Protein AF-A0A537NLP9-F1 (afdb_monomer_lite)

Sequence (148 aa):
AIRVDGGLVGGGRLAWPKGAREDRPAPWLVFGAMIRTVEMTERKPGLRPLGAALEEEGFHDLGSGQVVESFARHLMVLTDAWQEAGFGRVAESYLSRLPVERGVERSIDRAGDLLVRRVGERAIGKRRLVPALAVPSWLDPHTGAPRA

Structure (mmCIF, N/CA/C/O backbone):
data_AF-A0A537NLP9-F1
#
_entry.id   AF-A0A537NLP9-F1
#
loop_
_atom_site.group_PDB
_atom_site.id
_atom_site.type_symbol
_atom_site.label_atom_id
_atom_site.label_alt_id
_atom_site.label_comp_id
_atom_site.label_asym_id
_atom_site.label_entity_id
_atom_site.label_seq_id
_atom_site.pdbx_PDB_ins_code
_atom_site.Cartn_x
_atom_site.Cartn_y
_atom_site.Cartn_z
_atom_site.occupancy
_atom_site.B_iso_or_equiv
_atom_site.auth_seq_id
_atom_site.auth_comp_id
_atom_site.auth_asym_id
_atom_site.auth_atom_id
_atom_site.pdbx_PDB_model_num
ATOM 1 N N . ALA A 1 1 ? -0.965 0.725 -6.480 1.00 89.12 1 ALA A N 1
ATOM 2 C CA . ALA A 1 1 ? -0.212 1.132 -7.680 1.00 89.12 1 ALA A CA 1
ATOM 3 C C . ALA A 1 1 ? 0.957 1.990 -7.228 1.00 89.12 1 ALA A C 1
ATOM 5 O O . ALA A 1 1 ? 0.778 2.734 -6.271 1.00 89.12 1 ALA A O 1
ATOM 6 N N . ILE A 1 2 ? 2.111 1.864 -7.870 1.00 89.00 2 ILE A N 1
ATOM 7 C CA . ILE A 1 2 ? 3.290 2.707 -7.650 1.00 89.00 2 ILE A CA 1
ATOM 8 C C . ILE A 1 2 ? 3.435 3.577 -8.893 1.00 89.00 2 ILE A C 1
ATOM 10 O O . ILE A 1 2 ? 3.347 3.061 -10.008 1.00 89.00 2 ILE A O 1
ATOM 14 N N . ARG A 1 3 ? 3.584 4.886 -8.693 1.00 86.69 3 ARG A N 1
ATOM 15 C CA . ARG A 1 3 ? 3.727 5.861 -9.772 1.00 86.69 3 ARG A CA 1
ATOM 16 C C . ARG A 1 3 ? 4.984 6.691 -9.568 1.00 86.69 3 ARG A C 1
ATOM 18 O O . ARG A 1 3 ? 5.302 7.007 -8.425 1.00 86.69 3 ARG A O 1
ATOM 25 N N . VAL A 1 4 ? 5.627 7.047 -10.668 1.00 83.31 4 VAL A N 1
ATOM 26 C CA . VAL A 1 4 ? 6.747 7.992 -10.738 1.00 83.31 4 VAL A CA 1
ATOM 27 C C . VAL A 1 4 ? 6.351 9.033 -11.778 1.00 83.31 4 VAL A C 1
ATOM 29 O O . VAL A 1 4 ? 5.823 8.651 -12.815 1.00 83.31 4 VAL A O 1
ATOM 32 N N . ASP A 1 5 ? 6.406 10.316 -11.415 1.00 80.56 5 ASP A N 1
ATOM 33 C CA . ASP A 1 5 ? 6.023 11.464 -12.259 1.00 80.56 5 ASP A CA 1
ATOM 34 C C . ASP A 1 5 ? 4.682 11.327 -13.011 1.00 80.56 5 ASP A C 1
ATOM 36 O O . ASP A 1 5 ? 4.436 11.888 -14.073 1.00 80.56 5 ASP A O 1
ATOM 40 N N . GLY A 1 6 ? 3.742 10.603 -12.393 1.00 79.06 6 GLY A N 1
ATOM 41 C CA . GLY A 1 6 ? 2.411 10.324 -12.935 1.00 79.06 6 GLY A CA 1
ATOM 42 C C . GLY A 1 6 ? 2.307 9.012 -13.720 1.00 79.06 6 GLY A C 1
ATOM 43 O O . GLY A 1 6 ? 1.212 8.436 -13.761 1.00 79.06 6 GLY A O 1
ATOM 44 N N . GLY A 1 7 ? 3.416 8.476 -14.228 1.00 81.81 7 GLY A N 1
ATOM 45 C CA . GLY A 1 7 ? 3.505 7.190 -14.919 1.00 81.81 7 GLY A CA 1
ATOM 46 C C . GLY A 1 7 ? 3.325 5.994 -13.982 1.00 81.81 7 GLY A C 1
ATOM 47 O O . GLY A 1 7 ? 3.830 5.967 -12.860 1.00 81.81 7 GLY A O 1
ATOM 48 N N . LEU A 1 8 ? 2.553 4.990 -14.404 1.00 86.75 8 LEU A N 1
ATOM 49 C CA . LEU A 1 8 ? 2.382 3.734 -13.677 1.00 86.75 8 LEU A CA 1
ATOM 50 C C . LEU A 1 8 ? 3.576 2.813 -13.944 1.00 86.75 8 LEU A C 1
ATOM 52 O O . LEU A 1 8 ? 3.662 2.197 -15.002 1.00 86.75 8 LEU A O 1
ATOM 56 N N . VAL A 1 9 ? 4.440 2.659 -12.941 1.00 87.94 9 VAL A N 1
ATOM 57 C CA . VAL A 1 9 ? 5.629 1.792 -13.027 1.00 87.94 9 VAL A CA 1
ATOM 58 C C . VAL A 1 9 ? 5.381 0.391 -12.466 1.00 87.94 9 VAL A C 1
ATOM 60 O O . VAL A 1 9 ? 6.151 -0.532 -12.714 1.00 87.94 9 VAL A O 1
ATOM 63 N N . GLY A 1 10 ? 4.308 0.191 -11.692 1.00 90.31 10 GLY A N 1
ATOM 64 C CA . GLY A 1 10 ? 3.988 -1.124 -11.139 1.00 90.31 10 GLY A CA 1
ATOM 65 C C . GLY A 1 10 ? 3.100 -1.108 -9.903 1.00 90.31 10 GLY A C 1
ATOM 66 O O . GLY A 1 10 ? 2.233 -0.245 -9.719 1.00 90.31 10 GLY A O 1
ATOM 67 N N . GLY A 1 11 ? 3.294 -2.087 -9.025 1.00 92.81 11 GLY A N 1
ATOM 68 C CA . GLY A 1 11 ? 2.553 -2.169 -7.778 1.00 92.81 11 GLY A CA 1
ATOM 69 C C . GL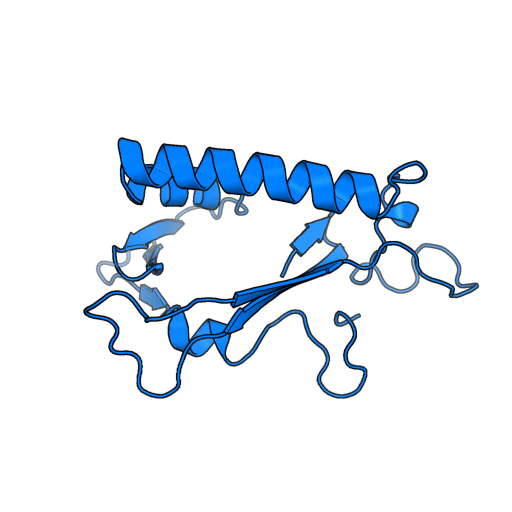Y A 1 11 ? 2.803 -3.431 -6.967 1.00 92.81 11 GLY A C 1
ATOM 70 O O . GLY A 1 11 ? 3.519 -4.342 -7.370 1.00 92.81 11 GLY A O 1
ATOM 71 N N . GLY A 1 12 ? 2.188 -3.451 -5.786 1.00 92.81 12 GLY A N 1
ATOM 72 C CA . GLY A 1 12 ? 2.222 -4.576 -4.862 1.00 92.81 12 GLY A CA 1
ATOM 73 C C . GLY A 1 12 ? 0.916 -5.365 -4.843 1.00 92.81 12 GLY A C 1
ATOM 74 O O . GLY A 1 12 ? -0.148 -4.859 -5.221 1.00 92.81 12 GLY A O 1
ATOM 75 N N . ARG A 1 13 ? 1.008 -6.604 -4.371 1.00 94.44 13 ARG A N 1
ATOM 76 C CA . ARG A 1 13 ? -0.098 -7.497 -4.027 1.00 94.44 13 ARG A CA 1
ATOM 77 C C . ARG A 1 13 ? 0.207 -8.169 -2.695 1.00 94.44 13 ARG A C 1
ATOM 79 O O . ARG A 1 13 ? 1.367 -8.385 -2.356 1.00 94.44 13 ARG A O 1
ATOM 86 N N . LEU A 1 14 ? -0.850 -8.514 -1.972 1.00 93.75 14 LEU A N 1
ATOM 87 C CA . LEU A 1 14 ? -0.776 -9.259 -0.724 1.00 93.75 14 LEU A CA 1
ATOM 88 C C . LEU A 1 14 ? -1.522 -10.584 -0.874 1.00 93.75 14 LEU A C 1
ATOM 90 O O . LEU A 1 14 ? -2.544 -10.650 -1.558 1.00 93.75 14 LEU A O 1
ATOM 94 N N . ALA A 1 15 ? -1.005 -11.624 -0.231 1.00 94.44 15 ALA A N 1
ATOM 95 C CA . ALA A 1 15 ? -1.648 -12.923 -0.118 1.00 94.44 15 ALA A CA 1
ATOM 96 C C . ALA A 1 15 ? -1.580 -13.415 1.329 1.00 94.44 15 ALA A C 1
ATOM 98 O O . ALA A 1 15 ? -0.601 -13.169 2.028 1.00 94.44 15 ALA A O 1
ATOM 99 N N . TRP A 1 16 ? -2.618 -14.121 1.762 1.00 95.56 16 TRP A N 1
ATOM 100 C CA . TRP A 1 16 ? -2.756 -14.712 3.094 1.00 95.56 16 TRP A CA 1
ATOM 101 C C . TRP A 1 16 ? -3.646 -15.968 3.005 1.00 95.56 16 TRP A C 1
ATOM 103 O O . TRP A 1 16 ? -4.289 -16.183 1.968 1.00 95.56 16 TRP A O 1
ATOM 113 N N . PRO A 1 17 ? -3.717 -16.816 4.050 1.00 95.88 17 PRO A N 1
ATOM 114 C CA . PRO A 1 17 ? -4.588 -17.989 4.059 1.00 95.88 17 PRO A CA 1
ATOM 115 C C . PRO A 1 17 ? -6.056 -17.653 3.790 1.00 95.88 17 PRO A C 1
ATOM 117 O O . PRO A 1 17 ? -6.615 -16.719 4.370 1.00 95.88 17 PRO A O 1
ATOM 120 N N . LYS A 1 18 ? -6.724 -18.480 2.977 1.00 91.81 18 LYS A N 1
ATOM 121 C CA . LYS A 1 18 ? -8.184 -18.408 2.826 1.00 91.81 18 LYS A CA 1
ATOM 122 C C . LYS A 1 18 ? -8.852 -18.605 4.190 1.00 91.81 18 LYS A C 1
ATOM 124 O O . LYS A 1 18 ? -8.481 -19.505 4.937 1.00 91.81 18 LYS A O 1
ATOM 129 N N . GLY A 1 19 ? -9.840 -17.768 4.501 1.00 90.62 19 GLY A N 1
ATOM 130 C CA . GLY A 1 19 ? -10.554 -17.823 5.780 1.00 90.62 19 GLY A CA 1
ATOM 131 C C . GLY A 1 19 ? -9.774 -17.266 6.977 1.00 90.62 19 GLY A C 1
ATOM 132 O O . GLY A 1 19 ? -10.213 -17.454 8.113 1.00 90.62 19 GLY A O 1
ATOM 133 N N . ALA A 1 20 ? -8.639 -16.583 6.762 1.00 92.94 20 ALA A N 1
ATOM 134 C CA . ALA A 1 20 ? -8.022 -15.788 7.820 1.00 92.94 20 ALA A CA 1
ATOM 135 C C . ALA A 1 20 ? -9.049 -14.779 8.361 1.00 92.94 20 ALA A C 1
ATOM 137 O O . ALA A 1 20 ? -9.714 -14.084 7.593 1.00 92.94 20 ALA A O 1
ATOM 138 N N . ARG A 1 21 ? -9.204 -14.741 9.687 1.00 91.31 21 ARG A N 1
ATOM 139 C CA . ARG A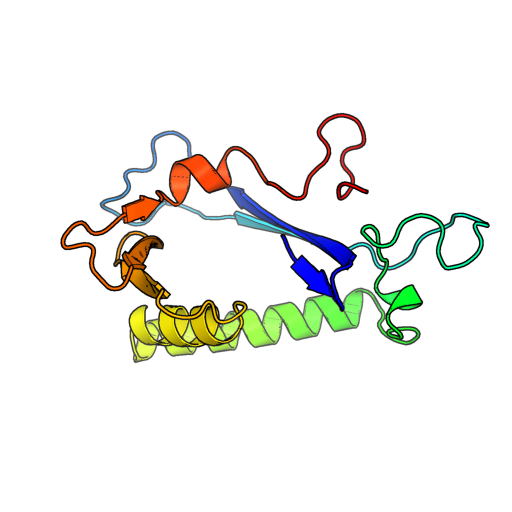 1 21 ? -10.112 -13.801 10.349 1.00 91.31 21 ARG A CA 1
ATOM 140 C C . ARG A 1 21 ? -9.401 -12.463 10.516 1.00 91.31 21 ARG A C 1
ATOM 142 O O . ARG A 1 21 ? -8.230 -12.455 10.869 1.00 91.31 21 ARG A O 1
ATOM 149 N N . GLU A 1 22 ? -10.117 -11.364 10.312 1.00 88.69 22 GLU A N 1
ATOM 150 C CA . GLU A 1 22 ? -9.558 -10.008 10.431 1.00 88.69 22 GLU A CA 1
ATOM 151 C C . GLU A 1 22 ? -9.258 -9.597 11.885 1.00 88.69 22 GLU A C 1
ATOM 153 O O . GLU A 1 22 ? -8.484 -8.676 12.117 1.00 88.69 22 GLU A O 1
ATOM 158 N N . ASP A 1 23 ? -9.837 -10.285 12.873 1.00 89.88 23 ASP A N 1
ATOM 159 C CA . ASP A 1 23 ? -9.695 -9.966 14.299 1.00 89.88 23 ASP A CA 1
ATOM 160 C C . ASP A 1 23 ? -8.516 -10.667 14.992 1.00 89.88 23 ASP A C 1
ATOM 162 O O . ASP A 1 23 ? -8.334 -10.536 16.202 1.00 89.88 23 ASP A O 1
ATOM 166 N N . ARG A 1 24 ? -7.706 -11.417 14.240 1.00 91.44 24 ARG A N 1
ATOM 167 C CA . ARG A 1 24 ? -6.491 -12.062 14.744 1.00 91.44 24 ARG A CA 1
ATOM 168 C C . ARG A 1 24 ? -5.402 -12.089 13.672 1.00 91.44 24 ARG A C 1
ATOM 170 O O . ARG A 1 24 ? -5.725 -12.103 12.486 1.00 91.44 24 ARG A O 1
ATOM 177 N N . PRO A 1 25 ? -4.119 -12.162 14.057 1.00 90.06 25 PRO A N 1
ATOM 178 C CA . PRO A 1 25 ? -3.035 -12.297 13.092 1.00 90.06 25 PRO A CA 1
ATOM 179 C C . PRO A 1 25 ? -3.222 -13.508 12.166 1.00 90.06 25 PRO A C 1
ATOM 181 O O . PRO A 1 25 ? -3.591 -14.601 12.609 1.00 90.06 25 PRO A O 1
ATOM 184 N N . ALA A 1 26 ? -2.957 -13.316 10.872 1.00 92.06 26 ALA A N 1
ATOM 185 C CA . ALA A 1 26 ? -2.918 -14.413 9.913 1.00 92.06 26 ALA A CA 1
ATOM 186 C C . ALA A 1 26 ? -1.673 -15.292 10.160 1.00 92.06 26 ALA A C 1
ATOM 188 O O . ALA A 1 26 ? -0.617 -14.752 10.486 1.00 92.06 26 ALA A O 1
ATOM 189 N N . PRO A 1 27 ? -1.752 -16.622 9.951 1.00 94.31 27 PRO A N 1
ATOM 190 C CA . PRO A 1 27 ? -0.594 -17.515 10.076 1.00 94.31 27 PRO A CA 1
ATOM 191 C C . PRO A 1 27 ? 0.602 -17.125 9.198 1.00 94.31 27 PRO A C 1
ATOM 193 O O . PRO A 1 27 ? 1.743 -17.390 9.557 1.00 94.31 27 PRO A O 1
ATOM 196 N N . TRP A 1 28 ? 0.338 -16.521 8.037 1.00 95.19 28 TRP A N 1
ATOM 197 C CA . TRP A 1 28 ? 1.351 -15.951 7.157 1.00 95.19 28 TRP A CA 1
ATOM 198 C C . TRP A 1 28 ? 0.756 -14.834 6.297 1.00 95.19 28 TRP A C 1
ATOM 200 O O . TRP A 1 28 ? -0.455 -14.786 6.060 1.00 95.19 28 TRP A O 1
ATOM 210 N N . LEU A 1 29 ? 1.633 -13.960 5.807 1.00 93.38 29 LEU A N 1
ATOM 211 C CA . LEU A 1 29 ? 1.333 -12.905 4.845 1.00 93.38 29 LEU A CA 1
ATOM 212 C C . LEU A 1 29 ? 2.481 -12.842 3.833 1.00 93.38 29 LEU A C 1
ATOM 214 O O . LEU A 1 29 ? 3.646 -12.825 4.221 1.00 93.38 29 LEU A O 1
ATOM 218 N N . VAL A 1 30 ? 2.159 -12.802 2.543 1.00 94.88 30 VAL A N 1
ATOM 219 C CA . VAL A 1 30 ? 3.141 -12.648 1.464 1.00 94.88 30 VAL A CA 1
ATOM 220 C C . VAL A 1 30 ? 2.873 -11.340 0.742 1.00 94.88 30 VAL A C 1
ATOM 222 O O . VAL A 1 30 ? 1.770 -11.125 0.242 1.00 94.88 30 VAL A O 1
ATOM 225 N N . PHE A 1 31 ? 3.891 -10.487 0.656 1.00 92.56 31 PHE A N 1
ATOM 226 C CA . PHE A 1 31 ? 3.892 -9.315 -0.211 1.00 92.56 31 PHE A CA 1
ATOM 227 C C . PHE A 1 31 ? 4.693 -9.610 -1.479 1.00 92.56 31 PHE A C 1
ATOM 229 O O . PHE A 1 31 ? 5.856 -9.998 -1.405 1.00 92.56 31 PHE A O 1
ATOM 236 N N . GLY A 1 32 ? 4.071 -9.415 -2.639 1.00 92.31 32 GLY A N 1
ATOM 237 C CA . GLY A 1 32 ? 4.736 -9.474 -3.937 1.00 92.31 32 GLY A CA 1
ATOM 238 C C . GLY A 1 32 ? 4.675 -8.116 -4.618 1.00 92.31 32 GLY A C 1
ATOM 239 O O . GLY A 1 32 ? 3.595 -7.534 -4.713 1.00 92.31 32 GLY A O 1
ATOM 240 N N . ALA A 1 33 ? 5.807 -7.622 -5.111 1.00 90.38 33 ALA A N 1
ATOM 241 C CA . ALA A 1 33 ? 5.878 -6.394 -5.892 1.00 90.38 33 ALA A CA 1
ATOM 242 C C . ALA A 1 33 ? 6.338 -6.680 -7.319 1.00 90.38 33 ALA A C 1
ATOM 244 O O . ALA A 1 33 ? 7.159 -7.562 -7.557 1.00 90.38 33 ALA A O 1
ATOM 245 N N . MET A 1 34 ? 5.818 -5.897 -8.255 1.00 89.50 34 MET A N 1
ATOM 246 C CA . MET A 1 34 ? 6.295 -5.829 -9.626 1.00 89.50 34 MET A CA 1
ATOM 247 C C . MET A 1 34 ? 6.582 -4.372 -9.946 1.00 89.50 34 MET A C 1
ATOM 249 O O . MET A 1 34 ? 5.717 -3.519 -9.745 1.00 89.50 34 MET A O 1
ATOM 253 N N . ILE A 1 35 ? 7.783 -4.111 -10.448 1.00 85.50 35 ILE A N 1
ATOM 254 C CA . ILE A 1 35 ? 8.217 -2.804 -10.931 1.00 85.50 35 ILE A CA 1
ATOM 255 C C . ILE A 1 35 ? 8.768 -3.005 -12.337 1.00 85.50 35 ILE A C 1
ATOM 257 O O . ILE A 1 35 ? 9.584 -3.899 -12.559 1.00 85.50 35 ILE A O 1
ATOM 261 N N . ARG A 1 36 ? 8.312 -2.191 -13.284 1.00 81.50 36 ARG A N 1
ATOM 262 C CA . ARG A 1 36 ? 8.856 -2.126 -14.636 1.00 81.50 36 ARG A CA 1
ATOM 263 C C . ARG A 1 36 ? 10.179 -1.363 -14.582 1.00 81.50 36 ARG A C 1
ATOM 265 O O . ARG A 1 36 ? 10.189 -0.160 -14.338 1.00 81.50 36 ARG A O 1
ATOM 272 N N . THR A 1 37 ? 11.291 -2.072 -14.759 1.00 69.75 37 THR A N 1
ATOM 273 C CA . THR A 1 37 ? 12.638 -1.476 -14.733 1.00 69.75 37 THR A CA 1
ATOM 274 C C . THR A 1 37 ? 13.042 -0.910 -16.089 1.00 69.75 37 THR A C 1
ATOM 276 O O . THR A 1 37 ? 13.637 0.156 -16.132 1.00 69.75 37 THR A O 1
ATOM 279 N N . VAL A 1 38 ? 12.660 -1.587 -17.175 1.00 62.94 38 VAL A N 1
ATOM 280 C CA . VAL A 1 38 ? 12.938 -1.201 -18.566 1.00 62.94 38 VAL A CA 1
ATOM 281 C C . VAL A 1 38 ? 11.680 -1.380 -19.417 1.00 62.94 38 VAL A C 1
ATOM 283 O O . VAL A 1 38 ? 10.865 -2.269 -19.142 1.00 62.94 38 VAL A O 1
ATOM 286 N N . GLU A 1 39 ? 11.523 -0.570 -20.460 1.00 58.78 39 GLU A N 1
ATOM 287 C CA . GLU A 1 39 ? 10.530 -0.780 -21.516 1.00 58.78 39 GLU A CA 1
ATOM 288 C C . GLU A 1 39 ? 11.270 -1.062 -22.833 1.00 58.78 39 GLU A C 1
ATOM 290 O O . GLU A 1 39 ? 11.883 -0.182 -23.422 1.00 58.78 39 GLU A O 1
ATOM 295 N N . MET A 1 40 ? 11.247 -2.315 -23.306 1.00 49.12 40 MET A N 1
ATOM 296 C CA . MET A 1 40 ? 11.918 -2.719 -24.556 1.00 49.12 40 MET A CA 1
ATOM 297 C C . MET A 1 40 ? 11.072 -2.405 -25.800 1.00 49.12 40 MET A C 1
ATOM 299 O O . MET A 1 40 ? 10.939 -3.242 -26.694 1.00 49.12 40 MET A O 1
ATOM 303 N N . THR A 1 41 ? 10.465 -1.223 -25.866 1.00 45.62 41 THR A N 1
ATOM 304 C CA . THR A 1 41 ? 9.735 -0.803 -27.063 1.00 45.62 41 THR A CA 1
ATOM 305 C C . THR A 1 41 ? 10.512 0.313 -27.746 1.00 45.62 41 THR A C 1
ATOM 307 O O . THR A 1 41 ? 10.710 1.367 -27.156 1.00 45.62 41 THR A O 1
ATOM 310 N N . GLU A 1 42 ? 10.915 0.117 -29.007 1.00 41.12 42 GLU A N 1
ATOM 311 C CA . GLU A 1 42 ? 11.380 1.192 -29.898 1.00 41.12 42 GLU A CA 1
ATOM 312 C C . GLU A 1 42 ? 10.234 2.191 -30.154 1.00 41.12 42 GLU A C 1
ATOM 314 O O . GLU A 1 42 ? 9.629 2.235 -31.229 1.00 41.12 42 GLU A O 1
ATOM 319 N N . ARG A 1 43 ? 9.832 2.966 -29.150 1.00 49.03 43 ARG A N 1
ATOM 320 C CA . ARG A 1 43 ? 8.775 3.961 -29.293 1.00 49.03 43 ARG A CA 1
ATOM 321 C C . ARG A 1 43 ? 9.233 5.285 -28.730 1.00 49.03 43 ARG A C 1
ATOM 323 O O . ARG A 1 43 ? 9.748 5.389 -27.628 1.00 49.03 43 ARG A O 1
ATOM 330 N N . LYS A 1 44 ? 9.041 6.305 -29.563 1.00 42.94 44 LYS A N 1
ATOM 331 C CA . LYS A 1 44 ? 9.401 7.690 -29.290 1.00 42.94 44 LYS A CA 1
ATOM 332 C C . LYS A 1 44 ? 8.780 8.139 -27.956 1.00 42.94 44 LYS A C 1
ATOM 334 O O . LYS A 1 44 ? 7.584 7.886 -27.761 1.00 42.94 44 LYS A O 1
ATOM 339 N N . PRO A 1 45 ? 9.541 8.844 -27.101 1.00 44.78 45 PRO A N 1
ATOM 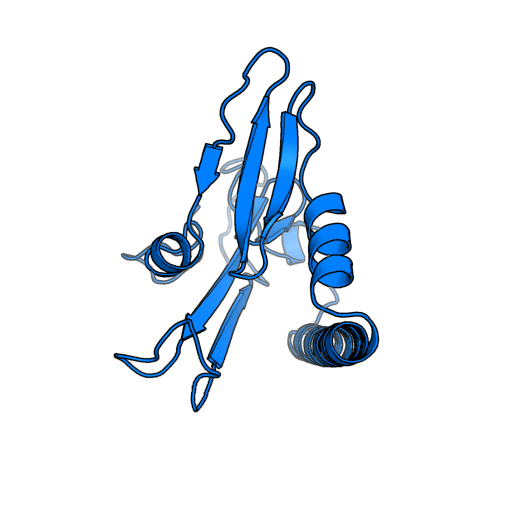340 C CA . PRO A 1 45 ? 9.006 9.487 -25.906 1.00 44.78 45 PRO A CA 1
ATOM 341 C C . PRO A 1 45 ? 7.730 10.281 -26.235 1.00 44.78 45 PRO A C 1
ATOM 343 O O . PRO A 1 45 ? 7.687 10.993 -27.240 1.00 44.78 45 PRO A O 1
ATOM 346 N N . GLY A 1 46 ? 6.680 10.145 -25.414 1.00 49.59 46 GLY A N 1
ATOM 347 C CA . GLY A 1 46 ? 5.450 10.951 -25.513 1.00 49.59 46 GLY A CA 1
ATOM 348 C C . GLY A 1 46 ? 4.192 10.269 -26.078 1.00 49.59 46 GLY A C 1
ATOM 349 O O . GLY A 1 46 ? 3.144 10.908 -26.133 1.00 49.59 46 GLY A O 1
ATOM 350 N N . LEU A 1 47 ? 4.233 8.988 -26.469 1.00 44.72 47 LEU A N 1
ATOM 351 C CA . LEU A 1 47 ? 3.065 8.299 -27.063 1.00 44.72 47 LEU A CA 1
ATOM 352 C C . LEU A 1 47 ? 2.090 7.663 -26.044 1.00 44.72 47 LEU A C 1
ATOM 354 O O . LEU A 1 47 ? 0.960 7.325 -26.408 1.00 44.72 47 LEU A O 1
ATOM 358 N N . ARG A 1 48 ? 2.484 7.536 -24.768 1.00 42.62 48 ARG A N 1
ATOM 359 C CA . ARG A 1 48 ? 1.643 7.077 -23.643 1.00 42.62 48 ARG A CA 1
ATOM 360 C C . ARG A 1 48 ? 2.111 7.747 -22.336 1.00 42.62 48 ARG A C 1
ATOM 362 O O . ARG A 1 48 ? 2.968 7.193 -21.668 1.00 42.62 48 ARG A O 1
ATOM 369 N N . PRO A 1 49 ? 1.550 8.891 -21.911 1.00 48.69 49 PRO A N 1
ATOM 370 C CA . PRO A 1 49 ? 1.985 9.576 -20.683 1.00 48.69 49 PRO A CA 1
ATOM 371 C C . PRO A 1 49 ? 1.670 8.826 -19.367 1.00 48.69 49 PRO A C 1
ATOM 373 O O . PRO A 1 49 ? 1.827 9.392 -18.292 1.00 48.69 49 PRO A O 1
ATOM 376 N N . LEU A 1 50 ? 1.161 7.587 -19.420 1.00 47.66 50 LEU A N 1
ATOM 377 C CA . LEU A 1 50 ? 0.668 6.842 -18.254 1.00 47.66 50 LEU A CA 1
ATOM 378 C C . LEU A 1 50 ? 1.393 5.515 -17.993 1.00 47.66 50 LEU A C 1
ATOM 380 O O . LEU A 1 50 ? 1.240 4.984 -16.892 1.00 47.66 50 LEU A O 1
ATOM 384 N N . GLY A 1 51 ? 2.190 5.009 -18.938 1.00 50.88 51 GLY A N 1
ATOM 385 C CA . GLY A 1 51 ? 3.091 3.875 -18.736 1.00 50.88 51 GLY A CA 1
ATOM 386 C C . GLY A 1 51 ? 4.522 4.390 -18.680 1.00 50.88 51 GLY A C 1
ATOM 387 O O . GLY A 1 51 ? 4.904 5.142 -19.567 1.00 50.88 51 GLY A O 1
ATOM 388 N N . ALA A 1 52 ? 5.261 4.025 -17.634 1.00 58.41 52 ALA A N 1
ATOM 389 C CA . ALA A 1 52 ? 6.655 4.422 -17.462 1.00 58.41 52 ALA A CA 1
ATOM 390 C C . ALA A 1 52 ? 7.482 3.235 -16.956 1.00 58.41 52 ALA A C 1
ATOM 392 O O . ALA A 1 52 ? 6.994 2.422 -16.156 1.00 58.41 52 ALA A O 1
ATOM 393 N N . ALA A 1 53 ? 8.727 3.132 -17.407 1.00 60.12 53 ALA A N 1
ATOM 394 C CA . ALA A 1 53 ? 9.755 2.301 -16.786 1.00 60.12 53 ALA A CA 1
ATOM 395 C C . ALA A 1 53 ? 10.680 3.150 -15.901 1.00 60.12 53 ALA A C 1
ATOM 397 O O . ALA A 1 53 ? 10.872 4.331 -16.159 1.00 60.12 53 ALA A O 1
ATOM 398 N N . LEU A 1 54 ? 11.298 2.555 -14.873 1.00 60.69 54 LEU A N 1
ATOM 399 C CA . LEU A 1 54 ? 12.261 3.282 -14.032 1.00 60.69 54 LEU A CA 1
ATOM 400 C C . LEU A 1 54 ? 13.410 3.903 -14.850 1.00 60.69 54 LEU A C 1
ATOM 402 O O . LEU A 1 54 ? 13.830 5.015 -14.556 1.00 60.69 54 LEU A O 1
ATOM 406 N N . GLU A 1 55 ? 13.898 3.225 -15.889 1.00 56.34 55 GLU A N 1
ATOM 407 C CA . GLU A 1 55 ? 14.924 3.786 -16.775 1.00 56.34 55 GLU A CA 1
ATOM 408 C C . GLU A 1 55 ? 14.472 5.087 -17.462 1.00 56.34 55 GLU A C 1
ATOM 410 O O . GLU A 1 55 ? 15.236 6.046 -17.520 1.00 56.34 55 GLU A O 1
ATOM 415 N N . GLU A 1 56 ? 13.221 5.156 -17.925 1.00 54.66 56 GLU A N 1
ATOM 416 C CA . GLU A 1 56 ? 12.658 6.350 -18.577 1.00 54.66 56 GLU A CA 1
ATOM 417 C C . GLU A 1 56 ? 12.511 7.531 -17.604 1.00 54.66 56 GLU A C 1
ATOM 419 O O . GLU A 1 56 ? 12.547 8.684 -18.024 1.00 54.66 56 GLU A O 1
ATOM 424 N N . GLU A 1 57 ? 12.417 7.238 -16.305 1.00 59.06 57 GLU A N 1
ATOM 425 C CA . GLU A 1 57 ? 12.327 8.207 -15.207 1.00 59.06 57 GLU A CA 1
ATOM 426 C C . GLU A 1 57 ? 13.708 8.559 -14.605 1.00 59.06 57 GLU A C 1
ATOM 428 O O . GLU A 1 57 ? 13.802 9.138 -13.522 1.00 59.06 57 GLU A O 1
ATOM 433 N N . GLY A 1 58 ? 14.805 8.199 -15.284 1.00 56.72 58 GLY A N 1
ATOM 434 C CA . GLY A 1 58 ? 16.168 8.604 -14.917 1.00 56.72 58 GLY A CA 1
ATOM 435 C C . GLY A 1 58 ? 16.916 7.647 -13.984 1.00 56.72 58 GLY A C 1
ATOM 436 O O . GLY A 1 58 ? 17.989 7.991 -13.486 1.00 56.72 58 GLY A O 1
ATOM 437 N N . PHE A 1 59 ? 16.406 6.434 -13.752 1.00 60.25 59 PHE A N 1
ATOM 438 C CA . PHE A 1 59 ? 17.049 5.435 -12.887 1.00 60.25 59 PHE A CA 1
ATOM 439 C C . PHE A 1 59 ? 17.982 4.473 -13.649 1.00 60.25 59 PHE A C 1
ATOM 441 O O . PHE A 1 59 ? 17.958 3.263 -13.421 1.00 60.25 59 PHE A O 1
ATOM 448 N N . HIS A 1 60 ? 18.817 5.006 -14.542 1.00 58.12 60 HIS A N 1
ATOM 449 C CA . HIS A 1 60 ? 19.663 4.225 -15.460 1.00 58.12 60 HIS A CA 1
ATOM 450 C C . HIS A 1 60 ? 20.656 3.269 -14.767 1.00 58.12 60 HIS A C 1
ATOM 452 O O . HIS A 1 60 ? 20.969 2.216 -15.316 1.00 58.12 60 HIS A O 1
ATOM 458 N N . ASP A 1 61 ? 21.099 3.588 -13.544 1.00 58.84 61 ASP A N 1
ATOM 459 C CA . ASP A 1 61 ? 22.091 2.796 -12.794 1.00 58.84 61 ASP A CA 1
ATOM 460 C C . ASP A 1 61 ? 21.480 1.872 -11.720 1.00 58.84 61 ASP A C 1
ATOM 462 O O . ASP A 1 61 ? 22.208 1.178 -11.004 1.00 58.84 61 ASP A O 1
ATOM 466 N N . LEU A 1 62 ? 20.147 1.837 -11.572 1.00 62.12 62 LEU A N 1
ATOM 467 C CA . LEU A 1 62 ? 19.506 0.986 -10.566 1.00 62.12 62 LEU A CA 1
ATOM 468 C C . LEU A 1 62 ? 19.410 -0.465 -11.045 1.00 62.12 62 LEU A C 1
ATOM 470 O O . LEU A 1 62 ? 18.446 -0.887 -11.685 1.00 62.12 62 LEU A O 1
ATOM 474 N N . GLY A 1 63 ? 20.384 -1.275 -10.635 1.00 66.44 63 GLY A N 1
ATOM 475 C CA . GLY A 1 63 ? 20.280 -2.727 -10.731 1.00 66.44 63 GLY A CA 1
ATOM 476 C C . GLY A 1 63 ? 19.126 -3.263 -9.873 1.00 66.44 63 GLY A C 1
ATOM 477 O O . GLY A 1 63 ? 18.910 -2.817 -8.744 1.00 66.44 63 GLY A O 1
ATOM 478 N N . SER A 1 64 ? 18.413 -4.282 -10.364 1.00 70.81 64 SER A N 1
ATOM 479 C CA . SER A 1 64 ? 17.316 -4.942 -9.631 1.00 70.81 64 SER A CA 1
ATOM 480 C C . SER A 1 64 ? 17.723 -5.393 -8.220 1.00 70.81 64 SER A C 1
ATOM 482 O O . SER A 1 64 ? 16.926 -5.298 -7.288 1.00 70.81 64 SER A O 1
ATOM 484 N N . GLY A 1 65 ? 18.983 -5.803 -8.036 1.00 78.12 65 GLY A N 1
ATOM 485 C CA . GLY A 1 65 ? 19.548 -6.148 -6.730 1.00 78.12 65 GLY A CA 1
ATOM 486 C C . GLY A 1 65 ? 19.555 -4.983 -5.733 1.00 78.12 65 GLY A C 1
ATOM 487 O O . GLY A 1 65 ? 19.137 -5.169 -4.594 1.00 78.12 65 GLY A O 1
ATOM 488 N N . GLN A 1 66 ? 19.941 -3.775 -6.158 1.00 81.12 66 GLN A N 1
ATOM 489 C CA . GLN A 1 66 ? 19.953 -2.589 -5.289 1.00 81.12 66 GLN A CA 1
ATOM 490 C C . GLN A 1 66 ? 18.536 -2.167 -4.886 1.00 81.12 66 GLN A C 1
ATOM 492 O O . GLN A 1 66 ? 18.307 -1.770 -3.743 1.00 81.12 66 GLN A O 1
ATOM 497 N N . VAL A 1 67 ? 17.567 -2.290 -5.800 1.00 82.50 67 VAL A N 1
ATOM 498 C CA . VAL A 1 67 ? 16.153 -2.017 -5.500 1.00 82.50 67 VAL A CA 1
ATOM 499 C C . VAL A 1 67 ? 15.626 -3.004 -4.464 1.00 82.50 67 VAL A C 1
ATOM 501 O O . VAL A 1 67 ? 14.995 -2.587 -3.494 1.00 82.50 67 VAL A O 1
ATOM 504 N N . VAL A 1 68 ? 15.911 -4.299 -4.631 1.00 86.75 68 VAL A N 1
ATOM 505 C CA . VAL A 1 68 ? 15.508 -5.339 -3.672 1.00 86.75 68 VAL A CA 1
ATOM 506 C C . VAL A 1 68 ? 16.161 -5.115 -2.310 1.00 86.75 68 VAL A C 1
ATOM 508 O O . VAL A 1 68 ? 15.483 -5.183 -1.287 1.00 86.75 68 VAL A O 1
ATOM 511 N N . GLU A 1 69 ? 17.454 -4.798 -2.284 1.00 89.12 69 GLU A N 1
ATOM 512 C CA . GLU A 1 69 ? 18.190 -4.532 -1.051 1.00 89.12 69 GLU A CA 1
ATOM 513 C C . GLU A 1 69 ? 17.645 -3.299 -0.317 1.00 89.12 69 GLU A C 1
ATOM 515 O O . GLU A 1 69 ? 17.349 -3.3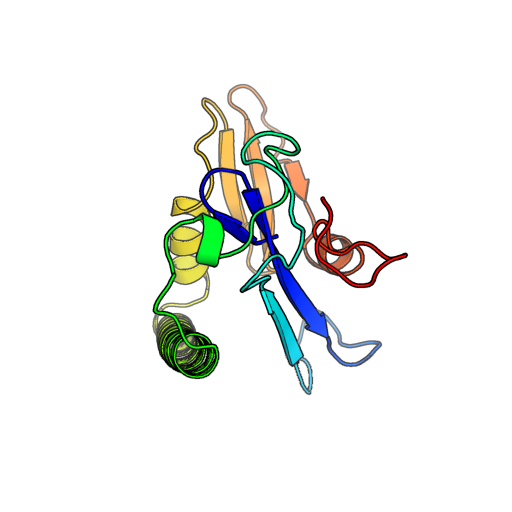57 0.879 1.00 89.12 69 GLU A O 1
ATOM 520 N N . SER A 1 70 ? 17.469 -2.186 -1.034 1.00 90.06 70 SER A N 1
ATOM 521 C CA . SER A 1 70 ? 16.894 -0.960 -0.481 1.00 90.06 70 SER A CA 1
ATOM 522 C C . SER A 1 70 ? 15.470 -1.200 0.018 1.00 90.06 70 SER A C 1
ATOM 524 O O . SER A 1 70 ? 15.133 -0.793 1.130 1.00 90.06 70 SER A O 1
ATOM 526 N N . PHE A 1 71 ? 14.649 -1.924 -0.748 1.00 89.81 71 PHE A N 1
ATOM 527 C CA . PHE A 1 71 ? 13.300 -2.303 -0.337 1.00 89.81 71 PHE A CA 1
ATOM 528 C C . PHE A 1 71 ? 13.312 -3.107 0.966 1.00 89.81 71 PHE A C 1
ATOM 530 O O . PHE A 1 71 ? 12.582 -2.763 1.893 1.00 89.81 71 PHE A O 1
ATOM 537 N N . ALA A 1 72 ? 14.164 -4.132 1.073 1.00 92.50 72 ALA A N 1
ATOM 538 C CA . ALA A 1 72 ? 14.272 -4.949 2.278 1.00 92.50 72 ALA A CA 1
ATOM 539 C C . ALA A 1 72 ? 14.692 -4.113 3.496 1.00 92.50 72 ALA A C 1
ATOM 541 O O . ALA A 1 72 ? 14.067 -4.211 4.553 1.00 92.50 72 ALA A O 1
ATOM 542 N N . ARG A 1 73 ? 15.693 -3.233 3.344 1.00 94.81 73 ARG A N 1
ATOM 543 C CA . ARG A 1 73 ? 16.133 -2.325 4.416 1.00 94.81 73 ARG A CA 1
ATOM 544 C C . ARG A 1 73 ? 15.006 -1.403 4.883 1.00 94.81 73 ARG A C 1
ATOM 546 O O . ARG A 1 73 ? 14.740 -1.326 6.080 1.00 94.81 73 ARG A O 1
ATOM 553 N N . HIS A 1 74 ? 14.298 -0.758 3.957 1.00 92.50 74 HIS A N 1
ATOM 554 C CA . HIS A 1 74 ? 13.184 0.129 4.304 1.00 92.50 74 HIS A CA 1
ATOM 555 C C . HIS A 1 74 ? 11.995 -0.625 4.907 1.00 92.50 74 HIS A C 1
ATOM 557 O O . HIS A 1 74 ? 11.351 -0.112 5.822 1.00 92.50 74 HIS A O 1
ATOM 563 N N . LEU A 1 75 ? 11.715 -1.844 4.439 1.00 92.31 75 LEU A N 1
ATOM 564 C CA . LEU A 1 75 ? 10.668 -2.689 5.006 1.00 92.31 75 LEU A CA 1
ATOM 565 C C . LEU A 1 75 ? 10.972 -3.046 6.465 1.00 92.31 75 LEU A C 1
ATOM 567 O O . LEU A 1 75 ? 10.080 -2.949 7.307 1.00 92.31 75 LEU A O 1
ATOM 571 N N . MET A 1 76 ? 12.219 -3.414 6.775 1.00 94.19 76 MET A N 1
ATOM 572 C CA . MET A 1 76 ? 12.637 -3.703 8.150 1.00 94.19 76 MET A CA 1
ATOM 573 C C . MET A 1 76 ? 12.497 -2.469 9.048 1.00 94.19 76 MET A C 1
ATOM 575 O O . MET A 1 76 ? 11.880 -2.569 10.103 1.00 94.19 76 MET A O 1
ATOM 579 N N . VAL A 1 77 ? 12.963 -1.298 8.600 1.00 93.75 77 VAL A N 1
ATOM 580 C CA . VAL A 1 77 ? 12.849 -0.036 9.360 1.00 93.75 77 VAL A CA 1
ATOM 581 C C . VAL A 1 77 ? 11.389 0.344 9.623 1.00 93.75 77 VAL A C 1
ATOM 583 O O . VAL A 1 77 ? 11.037 0.736 10.732 1.00 93.75 77 VAL A O 1
ATOM 586 N N . LEU A 1 78 ? 10.512 0.219 8.623 1.00 91.75 78 LEU A N 1
ATOM 587 C CA . LEU A 1 78 ? 9.088 0.516 8.800 1.00 91.75 78 LEU A CA 1
ATOM 588 C C . LEU A 1 78 ? 8.394 -0.488 9.724 1.00 91.75 78 LEU A C 1
ATOM 590 O O . LEU A 1 78 ? 7.485 -0.106 10.459 1.00 91.75 78 LEU A O 1
ATOM 594 N N . THR A 1 79 ? 8.811 -1.754 9.689 1.00 92.25 79 THR A N 1
ATOM 595 C CA . THR A 1 79 ? 8.274 -2.792 10.577 1.00 92.25 79 THR A CA 1
ATOM 596 C C . THR A 1 79 ? 8.684 -2.532 12.021 1.00 92.25 79 THR A C 1
ATOM 598 O O . THR A 1 79 ? 7.832 -2.587 12.899 1.00 92.25 79 THR A O 1
ATOM 601 N N . ASP A 1 80 ? 9.948 -2.186 12.257 1.00 94.00 80 ASP A N 1
ATOM 602 C CA . ASP A 1 80 ? 10.464 -1.805 13.574 1.00 94.00 80 ASP A CA 1
ATOM 603 C C . ASP A 1 80 ? 9.709 -0.593 14.144 1.00 94.00 80 ASP A C 1
ATOM 605 O O . ASP A 1 80 ? 9.099 -0.668 15.210 1.00 94.00 80 ASP A O 1
ATOM 609 N N . ALA A 1 81 ? 9.589 0.480 13.354 1.00 90.62 81 ALA A N 1
ATOM 610 C CA . ALA A 1 81 ? 8.830 1.666 13.743 1.00 90.62 81 ALA A CA 1
ATOM 611 C C . ALA A 1 81 ? 7.348 1.366 14.036 1.00 90.62 81 ALA A C 1
ATOM 613 O O . ALA A 1 81 ? 6.746 1.999 14.907 1.00 90.62 81 ALA A O 1
ATOM 614 N N . TRP A 1 82 ? 6.744 0.413 13.317 1.00 92.50 82 TRP A N 1
ATOM 615 C CA . TRP A 1 82 ? 5.383 -0.039 13.597 1.00 92.50 82 TRP A CA 1
ATOM 616 C C . TRP A 1 82 ? 5.303 -0.768 14.943 1.00 92.50 82 TRP A C 1
ATOM 618 O O . TRP A 1 82 ? 4.403 -0.472 15.729 1.00 92.50 82 TRP A O 1
ATOM 628 N N . GLN A 1 83 ? 6.224 -1.688 15.233 1.00 92.44 83 GLN A N 1
ATOM 629 C CA . GLN A 1 83 ? 6.219 -2.415 16.506 1.00 92.44 83 GLN A CA 1
ATOM 630 C C . GLN A 1 83 ? 6.384 -1.467 17.702 1.00 92.44 83 GLN A C 1
ATOM 632 O O . GLN A 1 83 ? 5.660 -1.602 18.684 1.00 92.44 83 GLN A O 1
ATOM 637 N N . GLU A 1 84 ? 7.257 -0.465 17.581 1.00 95.06 84 GLU A N 1
ATOM 638 C CA . GLU A 1 84 ? 7.559 0.480 18.663 1.00 95.06 84 GLU A CA 1
ATOM 639 C C . GLU A 1 84 ? 6.481 1.560 18.855 1.00 95.06 84 GLU A C 1
ATOM 641 O O . GLU A 1 84 ? 6.051 1.843 19.973 1.00 95.06 84 GLU A O 1
ATOM 646 N N . ALA A 1 85 ? 6.019 2.190 17.769 1.00 92.50 85 ALA A N 1
ATOM 647 C CA . ALA A 1 85 ? 5.154 3.374 17.840 1.00 92.50 85 ALA A CA 1
ATOM 648 C C . ALA A 1 85 ? 3.697 3.120 17.412 1.00 92.50 85 ALA A C 1
ATOM 650 O O . ALA A 1 85 ? 2.866 4.035 17.423 1.00 92.50 85 ALA A O 1
ATOM 651 N N . GLY A 1 86 ? 3.372 1.886 17.028 1.00 91.69 86 GLY A N 1
ATOM 652 C CA . GLY A 1 86 ? 2.055 1.493 16.546 1.00 91.69 86 GLY A CA 1
ATOM 653 C C . GLY A 1 86 ? 1.753 1.935 15.108 1.00 91.69 86 GLY A C 1
ATOM 654 O O . GLY A 1 86 ? 2.475 2.699 14.466 1.00 91.69 86 GLY A O 1
ATOM 655 N N . PHE A 1 87 ? 0.629 1.440 14.575 1.00 91.00 87 PHE A N 1
ATOM 656 C CA . PHE A 1 87 ? 0.264 1.609 13.159 1.00 91.00 87 PHE A CA 1
ATOM 657 C C . PHE A 1 87 ? 0.003 3.069 12.754 1.00 91.00 87 PHE A C 1
ATOM 659 O O . PHE A 1 87 ? 0.198 3.434 11.596 1.00 91.00 87 PHE A O 1
ATOM 666 N N . GLY A 1 88 ? -0.411 3.921 13.700 1.00 91.62 88 GLY A N 1
ATOM 667 C CA . GLY A 1 88 ? -0.751 5.321 13.428 1.00 91.62 88 GLY A CA 1
ATOM 668 C C . GLY A 1 88 ? 0.389 6.096 12.761 1.00 91.62 88 GLY A C 1
ATOM 669 O O . GLY A 1 88 ? 0.157 6.795 11.778 1.00 91.62 88 GLY A O 1
ATOM 670 N N . ARG A 1 89 ? 1.635 5.886 13.206 1.00 89.62 89 ARG A N 1
ATOM 671 C CA . ARG A 1 89 ? 2.823 6.518 12.605 1.00 89.62 89 ARG A CA 1
ATOM 672 C C . ARG A 1 89 ? 3.047 6.099 11.154 1.00 89.62 89 ARG A C 1
ATOM 674 O O . ARG A 1 89 ? 3.382 6.930 10.309 1.00 89.62 89 ARG A O 1
ATOM 681 N N . VAL A 1 90 ? 2.851 4.816 10.856 1.00 91.31 90 VAL A N 1
ATOM 682 C CA . VAL A 1 90 ? 2.974 4.281 9.492 1.00 91.31 90 VAL A CA 1
ATOM 683 C C . VAL A 1 90 ? 1.879 4.861 8.601 1.00 91.31 90 VAL A C 1
ATOM 685 O O . VAL A 1 90 ? 2.164 5.300 7.487 1.00 91.31 90 VAL A O 1
ATOM 688 N N . ALA A 1 91 ? 0.644 4.925 9.107 1.00 93.38 91 ALA A N 1
ATOM 689 C CA . ALA A 1 91 ? -0.488 5.509 8.400 1.00 93.38 91 ALA A CA 1
ATOM 690 C C . ALA A 1 91 ? -0.268 6.995 8.075 1.00 93.38 91 ALA A C 1
ATOM 692 O O . ALA A 1 91 ? -0.443 7.393 6.925 1.00 93.38 91 ALA A O 1
ATOM 693 N N . GLU A 1 92 ? 0.169 7.804 9.043 1.00 91.44 92 GLU A N 1
ATOM 694 C CA . GLU A 1 92 ? 0.496 9.224 8.839 1.00 91.44 92 GLU A CA 1
ATOM 695 C C . GLU A 1 92 ? 1.590 9.411 7.783 1.00 91.44 92 GLU A C 1
ATOM 697 O O . GLU A 1 92 ? 1.432 10.199 6.848 1.00 91.44 92 GLU A O 1
ATOM 702 N N . SER A 1 93 ? 2.678 8.639 7.889 1.00 91.06 93 SER A N 1
ATOM 703 C CA . SER A 1 93 ? 3.772 8.661 6.916 1.00 91.06 93 SER A CA 1
ATOM 704 C C . SER A 1 93 ? 3.281 8.276 5.517 1.00 91.06 93 SER A C 1
ATOM 706 O O . SER A 1 93 ? 3.681 8.874 4.521 1.00 91.06 93 SER A O 1
ATOM 708 N N . TYR A 1 94 ? 2.415 7.270 5.397 1.00 91.31 94 TYR A N 1
ATOM 709 C CA . TYR A 1 94 ? 1.855 6.874 4.106 1.00 91.31 94 TYR A CA 1
ATOM 710 C C . TYR A 1 94 ? 0.955 7.966 3.512 1.00 91.31 94 TYR A C 1
ATOM 712 O O . TYR A 1 94 ? 1.099 8.311 2.339 1.00 91.31 94 TYR A O 1
ATOM 720 N N . LEU A 1 95 ? 0.061 8.545 4.318 1.00 93.81 95 LEU A N 1
ATOM 721 C CA . LEU A 1 95 ? -0.870 9.588 3.883 1.00 93.81 95 LEU A CA 1
ATOM 722 C C . LEU A 1 95 ? -0.155 10.859 3.412 1.00 93.81 95 LEU A C 1
ATOM 724 O O . LEU A 1 95 ? -0.630 11.483 2.465 1.00 93.81 95 LEU A O 1
ATOM 728 N N . SER A 1 96 ? 0.994 11.213 4.000 1.00 91.81 96 SER A N 1
ATOM 729 C CA . SER A 1 96 ? 1.779 12.384 3.579 1.00 91.81 96 SER A CA 1
ATOM 730 C C . SER A 1 96 ? 2.388 12.253 2.179 1.00 91.81 96 SER A C 1
ATOM 732 O O . SER A 1 96 ? 2.744 13.258 1.569 1.00 91.81 96 SER A O 1
ATOM 734 N N . ARG A 1 97 ? 2.474 11.027 1.643 1.00 88.69 97 ARG A N 1
ATOM 735 C CA . ARG A 1 97 ? 2.930 10.750 0.272 1.00 88.69 97 ARG A CA 1
ATOM 736 C C . ARG A 1 97 ? 1.797 10.802 -0.754 1.00 88.69 97 ARG A C 1
ATOM 738 O O . ARG A 1 97 ? 2.059 10.718 -1.952 1.00 88.69 97 ARG A O 1
ATOM 745 N N . LEU A 1 98 ? 0.539 10.893 -0.315 1.00 88.12 98 LEU A N 1
ATOM 746 C CA . LEU A 1 98 ? -0.602 10.986 -1.221 1.00 88.12 98 LEU A CA 1
ATOM 747 C C . LEU A 1 98 ? -0.822 12.439 -1.671 1.00 88.12 98 LEU A C 1
ATOM 749 O O . LEU A 1 98 ? -0.648 13.358 -0.871 1.00 88.12 98 LEU A O 1
ATOM 753 N N . PRO A 1 99 ? -1.290 12.669 -2.912 1.00 87.19 99 PRO A N 1
ATOM 754 C CA . PRO A 1 99 ? -1.643 14.007 -3.370 1.00 87.19 99 PRO A CA 1
ATOM 755 C C . PRO A 1 99 ? -2.675 14.676 -2.454 1.00 87.19 99 PRO A C 1
ATOM 757 O O . PRO A 1 99 ? -3.732 14.102 -2.157 1.00 87.19 99 PRO A O 1
ATOM 760 N N . VAL A 1 100 ? -2.380 15.903 -2.026 1.00 88.31 100 VAL A N 1
ATOM 761 C CA . VAL A 1 100 ? -3.278 16.705 -1.187 1.00 88.31 100 VAL A CA 1
ATOM 762 C C . VAL A 1 100 ? -4.492 17.141 -2.007 1.00 88.31 100 VAL A C 1
ATOM 764 O O . VAL A 1 100 ? -4.358 17.677 -3.104 1.00 88.31 100 VAL A O 1
ATOM 767 N N . GLU A 1 101 ? -5.689 16.932 -1.461 1.00 92.62 101 GLU A N 1
ATOM 768 C CA . GLU A 1 101 ? -6.950 17.371 -2.061 1.00 92.62 101 GLU A CA 1
ATOM 769 C C . GLU A 1 101 ? -7.589 18.414 -1.139 1.00 92.62 101 GLU A C 1
ATOM 771 O O . GLU A 1 101 ? -7.829 18.155 0.042 1.00 92.62 101 GLU A O 1
ATOM 776 N N . ARG A 1 102 ? -7.821 19.627 -1.656 1.00 92.75 102 ARG A N 1
ATOM 777 C CA . ARG A 1 102 ? -8.391 20.722 -0.857 1.00 92.75 102 ARG A CA 1
ATOM 778 C C . ARG A 1 102 ? -9.779 20.341 -0.346 1.00 92.75 102 ARG A C 1
ATOM 780 O O . ARG A 1 102 ? -10.613 19.869 -1.108 1.00 92.75 102 ARG A O 1
ATOM 787 N N . GLY A 1 103 ? -10.026 20.601 0.936 1.00 93.69 103 GLY A N 1
ATOM 788 C CA . GLY A 1 103 ? -11.309 20.304 1.574 1.00 93.69 103 GLY A CA 1
ATOM 789 C C . GLY A 1 103 ? -11.550 18.816 1.843 1.00 93.69 103 GLY A C 1
ATOM 790 O O . GLY A 1 103 ? -12.677 18.447 2.169 1.00 93.69 103 GLY A O 1
ATOM 791 N N . VAL A 1 104 ? -10.521 17.971 1.720 1.00 94.94 104 VAL A N 1
ATOM 792 C CA . VAL A 1 104 ? -10.609 16.535 1.989 1.00 94.94 104 VAL A CA 1
ATOM 793 C C . VAL A 1 104 ? -9.573 16.133 3.025 1.00 94.94 104 VAL A C 1
ATOM 795 O O . VAL A 1 104 ? -8.370 16.289 2.832 1.00 94.94 104 VAL A O 1
ATOM 798 N N . GLU A 1 105 ? -10.054 15.559 4.116 1.00 93.81 105 GLU A N 1
ATOM 799 C CA . GLU A 1 105 ? -9.234 14.973 5.160 1.00 93.81 105 GLU A CA 1
ATOM 800 C C . GLU A 1 105 ? -9.269 13.452 5.042 1.00 93.81 105 GLU A C 1
ATOM 802 O O . GLU A 1 105 ? -10.325 12.848 4.824 1.00 93.81 105 GLU A O 1
ATOM 807 N N . ARG A 1 106 ? -8.096 12.832 5.165 1.00 95.81 106 ARG A N 1
ATOM 808 C CA . ARG A 1 106 ? -7.920 11.389 5.038 1.00 95.81 106 ARG A CA 1
ATOM 809 C C . ARG A 1 106 ? -7.257 10.847 6.292 1.00 95.81 106 ARG A C 1
ATOM 811 O O . ARG A 1 106 ? -6.278 11.417 6.760 1.00 95.81 106 ARG A O 1
ATOM 818 N N . SER A 1 107 ? -7.763 9.730 6.789 1.00 95.38 107 SER A N 1
ATOM 819 C CA . SER A 1 107 ? -7.128 8.941 7.844 1.00 95.38 107 SER A CA 1
ATOM 820 C C . SER A 1 107 ? -7.259 7.454 7.529 1.00 95.38 107 SER A C 1
ATOM 822 O O . SER A 1 107 ? -8.041 7.060 6.664 1.00 95.38 107 SER A O 1
ATOM 824 N N . ILE A 1 108 ? -6.461 6.619 8.189 1.00 96.12 108 ILE A N 1
ATOM 825 C CA . ILE A 1 108 ? -6.544 5.163 8.062 1.00 96.12 108 ILE A CA 1
ATOM 826 C C . ILE A 1 108 ? -6.896 4.613 9.439 1.00 96.12 108 ILE A C 1
ATOM 828 O O . ILE A 1 108 ? -6.262 4.978 10.431 1.00 96.12 108 ILE A O 1
ATOM 832 N N . ASP A 1 109 ? -7.930 3.779 9.511 1.00 93.31 109 ASP A N 1
ATOM 833 C CA . ASP A 1 109 ? -8.328 3.151 10.768 1.00 93.31 109 ASP A CA 1
ATOM 834 C C . ASP A 1 109 ? -7.442 1.942 11.122 1.00 93.31 109 ASP A C 1
ATOM 836 O O . ASP A 1 109 ? -6.524 1.565 10.392 1.00 93.31 109 ASP A O 1
ATOM 840 N N . ARG A 1 110 ? -7.700 1.313 12.276 1.00 88.00 110 ARG A N 1
ATOM 841 C CA . ARG A 1 110 ? -6.910 0.161 12.747 1.00 88.00 110 ARG A CA 1
ATOM 842 C C . ARG A 1 110 ? -7.009 -1.073 11.845 1.00 88.00 110 ARG A C 1
ATOM 844 O O . ARG A 1 110 ? -6.124 -1.916 11.920 1.00 88.00 110 ARG A O 1
ATOM 851 N N . ALA A 1 111 ? -8.057 -1.190 11.028 1.00 89.31 111 ALA A N 1
ATOM 852 C CA . ALA A 1 111 ? -8.205 -2.278 10.062 1.00 89.31 111 ALA A CA 1
ATOM 853 C C . ALA A 1 111 ? -7.468 -1.985 8.740 1.00 89.31 111 ALA A C 1
ATOM 855 O O . ALA A 1 111 ? -7.428 -2.833 7.850 1.00 89.31 111 ALA A O 1
ATOM 856 N N . GLY A 1 112 ? -6.875 -0.793 8.602 1.00 91.44 112 GLY A N 1
ATOM 857 C CA . GLY A 1 112 ? -6.246 -0.347 7.365 1.00 91.44 112 GLY A CA 1
ATOM 858 C C . GLY A 1 112 ? -7.231 0.275 6.372 1.00 91.44 112 GLY A C 1
ATOM 859 O O . GLY A 1 112 ? -6.841 0.570 5.242 1.00 91.44 112 GLY A O 1
ATOM 860 N N . ASP A 1 113 ? -8.493 0.490 6.762 1.00 95.38 113 ASP A N 1
ATOM 861 C CA . ASP A 1 113 ? -9.493 1.087 5.883 1.00 95.38 113 ASP A CA 1
ATOM 862 C C . ASP A 1 113 ? -9.290 2.603 5.783 1.00 95.38 113 ASP A C 1
ATOM 864 O O . ASP A 1 113 ? -9.024 3.288 6.772 1.00 95.38 113 ASP A O 1
ATOM 868 N N . LEU A 1 114 ? -9.465 3.144 4.575 1.00 96.00 114 LEU A N 1
ATOM 869 C CA . LEU A 1 114 ? -9.345 4.576 4.325 1.00 96.00 114 LEU A CA 1
ATOM 870 C C . LEU A 1 114 ? -10.642 5.285 4.725 1.00 96.00 114 LEU A C 1
ATOM 872 O O . LEU A 1 114 ? -11.711 5.021 4.166 1.00 96.00 114 LEU A O 1
ATOM 876 N N . LEU A 1 115 ? -10.521 6.232 5.645 1.00 96.25 115 LEU A N 1
ATOM 877 C CA . LEU A 1 115 ? -11.570 7.157 6.042 1.00 96.25 115 LEU A CA 1
ATOM 878 C C . LEU A 1 115 ? -11.370 8.488 5.316 1.00 96.25 115 LEU A C 1
ATOM 880 O O . LEU A 1 115 ? -10.262 9.020 5.262 1.00 96.25 115 LEU A O 1
ATOM 884 N N . VAL A 1 116 ? -12.447 9.021 4.746 1.00 96.19 116 VAL A N 1
ATOM 885 C CA . VAL A 1 116 ? -12.451 10.279 3.997 1.00 96.19 116 VAL A CA 1
ATOM 886 C C . VAL A 1 116 ? -13.547 11.178 4.544 1.00 96.19 116 VAL A C 1
ATOM 888 O O . VAL A 1 116 ? -14.723 10.816 4.521 1.00 96.19 116 VAL A O 1
ATOM 891 N N . ARG A 1 117 ? -13.164 12.366 5.001 1.00 95.81 117 ARG A N 1
ATOM 892 C CA . ARG A 1 117 ? -14.076 13.418 5.449 1.00 95.81 117 ARG A CA 1
ATOM 893 C C . ARG A 1 117 ? -13.947 14.613 4.514 1.00 95.81 117 ARG A C 1
ATOM 895 O O . ARG A 1 117 ? -12.840 15.089 4.277 1.00 95.81 117 ARG A O 1
ATOM 902 N N . ARG A 1 118 ? -15.069 15.092 3.980 1.00 94.69 118 ARG A N 1
ATOM 903 C CA . ARG A 1 118 ? -15.110 16.298 3.145 1.00 94.69 118 ARG A CA 1
ATOM 904 C C . ARG A 1 118 ? -15.646 17.474 3.942 1.00 94.69 118 ARG A C 1
ATOM 906 O O . ARG A 1 118 ? -16.532 17.313 4.777 1.00 94.69 118 ARG A O 1
ATOM 913 N N . VAL A 1 119 ? -15.109 18.661 3.687 1.00 92.94 119 VAL A N 1
ATOM 914 C CA . VAL A 1 119 ? -15.607 19.900 4.293 1.00 92.94 119 VAL A CA 1
ATOM 915 C C . VAL A 1 119 ? -17.081 20.083 3.930 1.00 92.94 119 VAL A C 1
ATOM 917 O O . VAL A 1 119 ? -17.459 19.972 2.769 1.00 92.94 119 VAL A O 1
ATOM 920 N N . GLY A 1 120 ? -17.910 20.355 4.939 1.00 90.56 120 GLY A N 1
ATOM 921 C CA . GLY A 1 120 ? -19.360 20.500 4.784 1.00 90.56 120 GLY A CA 1
ATOM 922 C C . GLY A 1 120 ? -20.150 19.191 4.888 1.00 90.56 120 GLY A C 1
ATOM 923 O O . GLY A 1 120 ? -21.363 19.239 5.071 1.00 90.56 120 GLY A O 1
ATOM 924 N N . GLU A 1 121 ? -19.491 18.028 4.863 1.00 92.50 121 GLU A N 1
ATOM 925 C CA . GLU A 1 121 ? -20.140 16.730 5.056 1.00 92.50 121 GLU A CA 1
ATOM 926 C C . GLU A 1 121 ? -19.925 16.216 6.485 1.00 92.50 121 GLU A C 1
ATOM 928 O O . GLU A 1 121 ? -18.806 16.137 6.991 1.00 92.50 121 GLU A O 1
ATOM 933 N N . ARG A 1 122 ? -21.017 15.817 7.149 1.00 87.56 122 ARG A N 1
ATOM 934 C CA . ARG A 1 122 ? -20.948 15.191 8.480 1.00 87.56 122 ARG A CA 1
ATOM 935 C C . ARG A 1 122 ? -20.627 13.694 8.407 1.00 87.56 122 ARG A C 1
ATOM 937 O O . ARG A 1 122 ? -20.165 13.118 9.389 1.00 87.56 122 ARG A O 1
ATOM 944 N N . ALA A 1 123 ? -20.894 13.067 7.263 1.00 92.44 123 ALA A N 1
ATOM 945 C CA . ALA A 1 123 ? -20.637 11.653 7.041 1.00 92.44 123 ALA A CA 1
ATOM 946 C C . ALA A 1 123 ? -19.151 11.406 6.744 1.00 92.44 123 ALA A C 1
ATOM 948 O O . ALA A 1 123 ? -18.521 12.148 5.994 1.00 92.44 123 ALA A O 1
ATOM 949 N N . ILE A 1 124 ? -18.603 10.332 7.314 1.00 95.25 124 ILE A N 1
ATOM 950 C CA . ILE A 1 124 ? -17.260 9.850 6.984 1.00 95.25 124 ILE A CA 1
ATOM 951 C C . ILE A 1 124 ? -17.417 8.746 5.943 1.00 95.25 124 ILE A C 1
ATOM 953 O O . ILE A 1 124 ? -18.000 7.696 6.217 1.00 95.25 124 ILE A O 1
ATOM 957 N N . GLY A 1 125 ? -16.891 8.979 4.744 1.00 95.69 125 GLY A N 1
ATOM 958 C CA . GLY A 1 125 ? -16.787 7.946 3.725 1.00 95.69 125 GLY A CA 1
ATOM 959 C C . GLY A 1 125 ? -15.747 6.909 4.140 1.00 95.69 125 GLY A C 1
ATOM 960 O O . GLY A 1 125 ? -14.636 7.269 4.518 1.00 95.69 125 GLY A O 1
ATOM 961 N N . LYS A 1 126 ? -16.085 5.621 4.051 1.00 96.12 126 LYS A N 1
ATOM 962 C CA . LYS A 1 126 ? -15.178 4.518 4.391 1.00 96.12 126 LYS A CA 1
ATOM 963 C C . LYS A 1 126 ? -14.920 3.641 3.169 1.00 96.12 126 LYS A C 1
ATOM 965 O O . LYS A 1 126 ? -15.854 3.107 2.574 1.00 96.12 126 LYS A O 1
ATOM 970 N N . ARG A 1 127 ? -13.649 3.473 2.800 1.00 95.25 127 ARG A N 1
ATOM 971 C CA . ARG A 1 127 ? -13.201 2.596 1.709 1.00 95.25 127 ARG A CA 1
ATOM 972 C C . ARG A 1 127 ? -12.432 1.423 2.297 1.00 95.25 127 ARG A C 1
ATOM 974 O O . ARG A 1 127 ? -11.362 1.610 2.868 1.00 95.25 127 ARG A O 1
ATOM 981 N N . ARG A 1 128 ? -12.997 0.225 2.145 1.00 94.81 128 ARG A N 1
ATOM 982 C CA . ARG A 1 128 ? -12.440 -0.994 2.734 1.00 94.81 128 ARG A CA 1
ATOM 983 C C . ARG A 1 128 ? -11.180 -1.459 2.007 1.00 94.81 128 ARG A C 1
ATOM 985 O O . ARG A 1 128 ? -11.170 -1.500 0.774 1.00 94.81 128 ARG A O 1
ATOM 992 N N . LEU A 1 129 ? -10.162 -1.856 2.763 1.00 92.44 129 LEU A N 1
ATOM 993 C CA . LEU A 1 129 ? -8.873 -2.303 2.243 1.00 92.44 129 LEU A CA 1
ATOM 994 C C . LEU A 1 129 ? -8.964 -3.687 1.597 1.00 92.44 129 LEU A C 1
ATOM 996 O O . LEU A 1 129 ? -8.545 -3.855 0.454 1.00 92.44 129 LEU A O 1
ATOM 1000 N N . VAL A 1 130 ? -9.546 -4.671 2.290 1.00 91.88 130 VAL A N 1
ATOM 1001 C CA . VAL A 1 130 ? -9.586 -6.069 1.819 1.00 91.88 130 VAL A CA 1
ATOM 1002 C C . VAL A 1 130 ? -10.216 -6.205 0.422 1.00 91.88 130 VAL A C 1
ATOM 1004 O O . VAL A 1 130 ? -9.581 -6.805 -0.449 1.00 91.88 130 VAL A O 1
ATOM 1007 N N . PRO A 1 131 ? -11.384 -5.599 0.121 1.00 92.25 131 PRO A N 1
ATOM 1008 C CA . PRO A 1 131 ? -11.933 -5.626 -1.236 1.00 92.25 131 PRO A CA 1
ATOM 1009 C C . PRO A 1 131 ? -11.031 -4.938 -2.268 1.00 92.25 131 PRO A C 1
ATOM 1011 O O . PRO A 1 131 ? -10.943 -5.390 -3.407 1.00 92.25 131 PRO A O 1
ATOM 1014 N N . ALA A 1 132 ? -10.329 -3.868 -1.882 1.00 91.62 132 ALA A N 1
ATOM 1015 C CA . ALA A 1 132 ? -9.413 -3.159 -2.774 1.00 91.62 132 ALA A CA 1
ATOM 1016 C C . ALA A 1 132 ? -8.155 -3.983 -3.110 1.00 91.62 132 ALA A C 1
ATOM 1018 O O . ALA A 1 132 ? -7.599 -3.829 -4.196 1.00 91.62 132 ALA A O 1
ATOM 1019 N N . LEU A 1 133 ? -7.723 -4.883 -2.219 1.00 90.94 133 LEU A N 1
ATOM 1020 C CA . LEU A 1 133 ? -6.597 -5.793 -2.463 1.00 90.94 133 LEU A CA 1
ATOM 1021 C C . LEU A 1 133 ? -6.936 -6.910 -3.462 1.00 90.94 133 LEU A C 1
ATOM 1023 O O . LEU A 1 133 ? -6.037 -7.407 -4.142 1.00 90.94 133 LEU A O 1
ATOM 1027 N N . ALA A 1 134 ? -8.212 -7.290 -3.579 1.00 89.62 134 ALA A N 1
ATOM 1028 C CA . ALA A 1 134 ? -8.654 -8.340 -4.498 1.00 89.62 134 ALA A CA 1
ATOM 1029 C C . ALA A 1 134 ? -8.554 -7.925 -5.975 1.00 89.62 134 ALA A C 1
ATOM 1031 O O . ALA A 1 134 ? -8.323 -8.769 -6.840 1.00 89.62 134 ALA A O 1
ATOM 1032 N N . VAL A 1 135 ? -8.703 -6.628 -6.264 1.00 89.00 135 VAL A N 1
ATOM 1033 C CA . VAL A 1 135 ? -8.678 -6.080 -7.627 1.00 89.00 135 VAL A CA 1
ATOM 1034 C C . VAL A 1 135 ? -7.553 -5.044 -7.736 1.00 89.00 135 VAL A C 1
ATOM 1036 O O . VAL A 1 135 ? -7.794 -3.843 -7.589 1.00 89.00 135 VAL A O 1
ATOM 1039 N N . PRO A 1 136 ? -6.298 -5.476 -7.972 1.00 90.62 136 PRO A N 1
ATOM 1040 C CA . PRO A 1 136 ? -5.172 -4.559 -8.076 1.00 90.62 136 PRO A CA 1
ATOM 1041 C C . PRO A 1 136 ? -5.364 -3.597 -9.253 1.00 90.62 136 PRO A C 1
ATOM 1043 O O . PRO A 1 136 ? -5.369 -3.997 -10.415 1.00 90.62 136 PRO A O 1
ATOM 1046 N N . SER A 1 137 ? -5.440 -2.300 -8.953 1.00 91.06 137 SER A N 1
ATOM 1047 C CA . SER A 1 137 ? -5.639 -1.244 -9.958 1.00 91.06 137 SER A CA 1
ATOM 1048 C C . SER A 1 137 ? -4.494 -1.100 -10.962 1.00 91.06 137 SER A C 1
ATOM 1050 O O . SER A 1 137 ? -4.651 -0.422 -11.970 1.00 91.06 137 SER A O 1
ATOM 1052 N N . TRP A 1 138 ? -3.343 -1.712 -10.683 1.00 92.00 138 TRP A N 1
ATOM 1053 C CA . TRP A 1 138 ? -2.137 -1.597 -11.494 1.00 92.00 138 TRP A CA 1
ATOM 1054 C C . TRP A 1 138 ? -1.923 -2.770 -12.449 1.00 92.00 138 TRP A C 1
ATOM 1056 O O . TRP A 1 138 ? -1.220 -2.591 -13.430 1.00 92.00 138 TRP A O 1
ATOM 1066 N N . LEU A 1 139 ? -2.486 -3.951 -12.174 1.00 91.38 139 LEU A N 1
ATOM 1067 C CA . LEU A 1 139 ? -2.189 -5.178 -12.918 1.00 91.38 139 LEU A CA 1
ATOM 1068 C C . LEU A 1 139 ? -3.182 -5.354 -14.065 1.00 91.38 139 LEU A C 1
ATOM 1070 O O . LEU A 1 139 ? -4.397 -5.332 -13.841 1.00 91.38 139 LEU A O 1
ATOM 1074 N N . ASP A 1 140 ? -2.670 -5.549 -15.273 1.00 89.88 140 ASP A N 1
ATOM 1075 C CA . ASP A 1 140 ? -3.460 -5.960 -16.426 1.00 89.88 140 ASP A CA 1
ATOM 1076 C C . ASP A 1 140 ? -3.678 -7.488 -16.387 1.00 89.88 140 ASP A C 1
ATOM 1078 O O . ASP A 1 140 ? -2.706 -8.245 -16.411 1.00 89.88 140 ASP A O 1
ATOM 1082 N N . PRO A 1 141 ? -4.932 -7.974 -16.304 1.00 88.19 141 PRO A N 1
ATOM 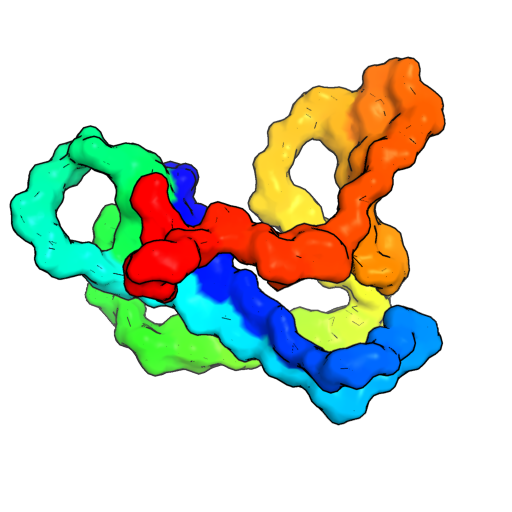1083 C CA . PRO A 1 141 ? -5.220 -9.403 -16.235 1.00 88.19 141 PRO A CA 1
ATOM 1084 C C . PRO A 1 141 ? -4.912 -10.150 -17.538 1.00 88.19 141 PRO A C 1
ATOM 1086 O O . PRO A 1 141 ? -4.758 -11.366 -17.492 1.00 88.19 141 PRO A O 1
ATOM 1089 N N . HIS A 1 142 ? -4.841 -9.459 -18.680 1.00 88.25 142 HIS A N 1
ATOM 1090 C CA . HIS A 1 142 ? -4.572 -10.088 -19.973 1.00 88.25 142 HIS A CA 1
ATOM 1091 C C . HIS A 1 142 ? -3.079 -10.284 -20.209 1.00 88.25 142 HIS A C 1
ATOM 1093 O O . HIS A 1 142 ? -2.667 -11.325 -20.711 1.00 88.25 142 HIS A O 1
ATOM 1099 N N . THR A 1 143 ? -2.271 -9.287 -19.848 1.00 86.56 143 THR A N 1
ATOM 1100 C CA . THR A 1 143 ? -0.824 -9.298 -20.109 1.00 86.56 143 THR A CA 1
ATOM 1101 C C . THR A 1 143 ? 0.002 -9.730 -18.900 1.00 86.56 143 THR A C 1
ATOM 1103 O O . THR A 1 143 ? 1.159 -10.105 -19.055 1.00 86.56 143 THR A O 1
ATOM 1106 N N . GLY A 1 144 ? -0.560 -9.670 -17.688 1.00 84.88 144 GLY A N 1
ATOM 1107 C CA . GLY A 1 144 ? 0.170 -9.920 -16.443 1.00 84.88 144 GLY A CA 1
ATOM 1108 C C . GLY A 1 144 ? 1.182 -8.823 -16.082 1.00 84.88 144 GLY A C 1
ATOM 1109 O O . GLY A 1 144 ? 1.879 -8.953 -15.076 1.00 84.88 144 GLY A O 1
ATOM 1110 N N . ALA A 1 145 ? 1.251 -7.748 -16.870 1.00 85.06 145 ALA A N 1
ATOM 1111 C CA . ALA A 1 145 ? 2.144 -6.611 -16.682 1.00 85.06 145 ALA A CA 1
ATOM 1112 C C . ALA A 1 145 ? 1.410 -5.426 -16.018 1.00 85.06 145 ALA A C 1
ATOM 1114 O O . ALA A 1 145 ? 0.180 -5.450 -15.870 1.00 85.06 145 ALA A O 1
ATOM 1115 N N . PRO A 1 146 ? 2.124 -4.359 -15.608 1.00 86.19 146 PRO A N 1
ATOM 1116 C CA . PRO A 1 146 ? 1.468 -3.119 -15.220 1.00 86.19 146 PRO A CA 1
ATOM 1117 C C . PRO A 1 146 ? 0.634 -2.558 -16.380 1.00 86.19 146 PRO A C 1
ATOM 1119 O O . PRO A 1 146 ? 1.069 -2.602 -17.532 1.00 86.19 146 PRO A O 1
ATOM 1122 N N . ARG A 1 147 ? -0.555 -2.028 -16.080 1.00 86.75 147 ARG A N 1
ATOM 1123 C CA . ARG A 1 147 ? -1.432 -1.369 -17.059 1.00 86.75 147 ARG A CA 1
ATOM 1124 C C . ARG A 1 147 ? -0.695 -0.202 -17.729 1.00 86.75 147 ARG A C 1
ATOM 1126 O O . ARG A 1 147 ? 0.115 0.459 -17.083 1.00 86.75 147 ARG A O 1
ATOM 1133 N N . ALA A 1 148 ? -0.975 0.015 -19.011 1.00 68.12 148 ALA A N 1
ATOM 1134 C CA . ALA A 1 148 ? -0.477 1.151 -19.790 1.00 68.12 148 ALA A CA 1
ATOM 1135 C C . ALA A 1 148 ? -1.435 2.349 -19.736 1.00 68.12 148 ALA A C 1
ATOM 1137 O O . ALA A 1 148 ? -2.643 2.122 -19.482 1.00 68.12 148 ALA A O 1
#

pL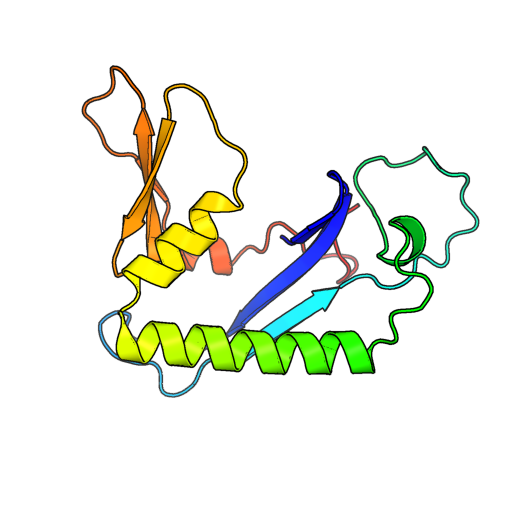DDT: mean 83.94, std 15.09, range [41.12, 96.25]

Secondary structure (DSSP, 8-state):
-EEETTEEEEEEEEE--TT--TTS--S--EEEEEE---------TTS-TTB--TTTTT-TT--HHHHHHHHHHHHHHHHHHHHHH-HHHHHHHHHTTSPP-TTEEEEE-TTSPEEEEETT--SPEEE-HHHHHHS-TTB-TTTSSBP-

Radius of gyration: 17.78 Å; chains: 1; bounding box: 43×39×49 Å

Foldseek 3Di:
DDDDPQAQFWFKAKDADDPDDLVDDTPDMDIDIDGAQDDPDPDDPPPDPHHDHVVNNPPVPDDPVNVVVVVVVVVVVLVVCCVVVNCQVVFVVVVVPDDDDPQWDWGADPSRWIWIDGHPDPDIDTHHDVVCSVDPPQADPVPRHGDD